Protein AF-A0A3S3H539-F1 (afdb_monomer_lite)

Foldseek 3Di:
DDDDPDDDDDDDDDQQVVLVVVCVVDVVSPPHWDFDWDDPPDPDTAGPTIHPNVVVVVHD

pLDDT: mean 94.98, std 3.97, range [74.19, 98.38]

Sequence (60 aa):
MRKPETIERLYLDFDGFFASVEQQCDRRLRGRPIGVVPFEGTDRTAVIACSREAKAYGVK

Radius of gyration: 16.64 Å; chains: 1; bounding box: 31×32×52 Å

Structure (mmCIF, N/CA/C/O backbone):
data_AF-A0A3S3H539-F1
#
_entry.id   AF-A0A3S3H539-F1
#
loop_
_atom_site.group_PDB
_atom_site.id
_atom_site.type_symbol
_atom_site.label_atom_id
_atom_site.label_alt_id
_atom_site.label_comp_id
_atom_site.label_asym_id
_atom_site.label_entity_id
_atom_site.label_seq_id
_atom_site.pdbx_PDB_ins_code
_atom_site.Cartn_x
_atom_site.Cartn_y
_atom_site.Cartn_z
_atom_site.occupancy
_atom_site.B_iso_or_equiv
_atom_site.auth_seq_id
_atom_site.auth_comp_id
_atom_site.auth_asym_id
_atom_site.auth_atom_id
_atom_site.pdbx_PDB_model_num
ATOM 1 N N . MET A 1 1 ? 9.542 17.079 -27.998 1.00 74.19 1 MET A N 1
ATOM 2 C CA . MET A 1 1 ? 9.725 15.835 -27.213 1.00 74.19 1 MET A CA 1
ATOM 3 C C . MET A 1 1 ? 10.409 14.794 -28.089 1.00 74.19 1 MET A C 1
ATOM 5 O O . MET A 1 1 ? 9.981 14.630 -29.224 1.00 74.19 1 MET A O 1
ATOM 9 N N . ARG A 1 2 ? 11.465 14.132 -27.594 1.00 90.75 2 ARG A N 1
ATOM 10 C CA . ARG A 1 2 ? 12.163 13.043 -28.306 1.00 90.75 2 ARG A CA 1
ATOM 11 C C . ARG A 1 2 ? 11.344 11.751 -28.201 1.00 90.75 2 ARG A C 1
ATOM 13 O O . ARG A 1 2 ? 10.913 11.417 -27.102 1.00 90.75 2 ARG A O 1
ATOM 20 N N . LYS A 1 3 ? 11.150 11.037 -29.313 1.00 85.81 3 LYS A N 1
ATOM 21 C CA . LYS A 1 3 ? 10.589 9.676 -29.331 1.00 85.81 3 LYS A CA 1
ATOM 22 C C . LYS A 1 3 ? 11.746 8.682 -29.480 1.00 85.81 3 LYS A C 1
ATOM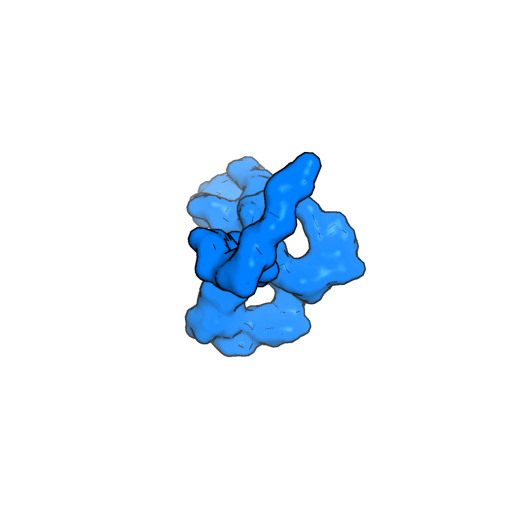 24 O O . LYS A 1 3 ? 12.463 8.795 -30.469 1.00 85.81 3 LYS A O 1
ATOM 29 N N . PRO A 1 4 ? 11.990 7.793 -28.507 1.00 90.12 4 PRO A N 1
ATOM 30 C CA . PRO A 1 4 ? 13.072 6.822 -28.612 1.00 90.12 4 PRO A CA 1
ATOM 31 C C . PRO A 1 4 ? 12.714 5.702 -29.602 1.00 90.12 4 PRO A C 1
ATOM 33 O O . PRO A 1 4 ? 11.544 5.349 -29.742 1.00 90.12 4 PRO A O 1
ATOM 36 N N . GLU A 1 5 ? 13.725 5.154 -30.280 1.00 95.81 5 GLU A N 1
ATOM 37 C CA . GLU A 1 5 ? 13.579 4.014 -31.205 1.00 95.81 5 GLU A CA 1
ATOM 38 C C . GLU A 1 5 ? 13.639 2.655 -30.488 1.00 95.81 5 GLU A C 1
ATOM 40 O O . GLU A 1 5 ? 13.248 1.633 -31.046 1.00 95.81 5 GLU A O 1
ATOM 45 N N . THR A 1 6 ? 14.095 2.638 -29.234 1.00 96.31 6 THR A N 1
ATOM 46 C CA . THR A 1 6 ? 14.177 1.447 -28.380 1.00 96.31 6 THR A CA 1
ATOM 47 C C . THR A 1 6 ? 13.591 1.724 -26.991 1.00 96.31 6 THR A C 1
ATOM 49 O O . THR A 1 6 ? 13.358 2.873 -26.609 1.00 96.31 6 THR A O 1
ATOM 52 N N . ILE A 1 7 ? 13.317 0.667 -26.217 1.00 93.69 7 ILE A N 1
ATOM 53 C CA . ILE A 1 7 ? 12.884 0.801 -24.819 1.00 93.69 7 ILE A CA 1
ATOM 54 C C . ILE A 1 7 ? 14.081 1.252 -23.979 1.00 93.69 7 ILE A C 1
ATOM 56 O O . ILE A 1 7 ? 15.081 0.548 -23.892 1.00 93.69 7 ILE A O 1
ATOM 60 N N . GLU A 1 8 ? 13.960 2.402 -23.321 1.00 95.00 8 GLU A N 1
ATOM 61 C CA . GLU A 1 8 ? 15.038 2.964 -22.494 1.00 95.00 8 GLU A CA 1
ATOM 62 C C . GLU A 1 8 ? 14.731 2.934 -20.991 1.00 95.00 8 GLU A C 1
ATOM 64 O O . GLU A 1 8 ? 15.645 3.025 -20.172 1.00 95.00 8 GLU A O 1
ATOM 69 N N . ARG A 1 9 ? 13.448 2.880 -20.604 1.00 92.94 9 ARG A N 1
ATOM 70 C CA . ARG A 1 9 ? 12.999 2.978 -19.206 1.00 92.94 9 ARG A CA 1
ATOM 71 C C . ARG A 1 9 ? 11.722 2.178 -18.982 1.00 92.94 9 ARG A C 1
ATOM 73 O O . ARG A 1 9 ? 10.849 2.153 -19.846 1.00 92.94 9 ARG A O 1
ATOM 80 N N . LEU A 1 10 ? 11.605 1.603 -17.789 1.00 93.75 10 LEU A N 1
ATOM 81 C CA . LEU A 1 10 ? 10.404 0.945 -17.285 1.00 93.75 10 LEU A CA 1
ATOM 82 C C . LEU A 1 10 ? 10.014 1.595 -15.955 1.00 93.75 10 LEU A C 1
ATOM 84 O O . LEU A 1 10 ? 10.863 1.778 -15.086 1.00 93.75 10 LEU A O 1
ATOM 88 N N . TYR A 1 11 ? 8.735 1.926 -15.806 1.00 94.69 11 TYR A N 1
ATOM 89 C CA . TYR A 1 11 ? 8.135 2.305 -14.532 1.00 94.69 11 TYR A CA 1
ATOM 90 C C . TYR A 1 11 ? 7.149 1.215 -14.125 1.00 94.69 11 TYR A C 1
ATOM 92 O O . TYR A 1 11 ? 6.350 0.772 -14.952 1.00 94.69 11 TYR A O 1
ATOM 100 N N . LEU A 1 12 ? 7.228 0.780 -12.872 1.00 96.06 12 LEU A N 1
ATOM 101 C CA . LEU A 1 12 ? 6.380 -0.265 -12.321 1.00 96.06 12 LEU A CA 1
ATOM 102 C C . LEU A 1 12 ? 5.927 0.161 -10.928 1.00 96.06 12 LEU A C 1
ATOM 104 O O . LEU A 1 12 ? 6.751 0.544 -10.101 1.00 96.06 12 LEU A O 1
ATOM 108 N N . ASP A 1 13 ? 4.622 0.080 -10.698 1.00 95.81 13 ASP A N 1
ATOM 109 C CA . ASP A 1 13 ? 3.966 0.393 -9.433 1.00 95.81 13 ASP A CA 1
ATOM 110 C C . ASP A 1 13 ? 3.004 -0.744 -9.075 1.00 95.81 13 ASP A C 1
ATOM 112 O O . ASP A 1 13 ? 2.386 -1.343 -9.961 1.00 95.81 13 ASP A O 1
ATOM 116 N N . PHE A 1 14 ? 2.917 -1.079 -7.789 1.00 94.19 14 PHE A N 1
ATOM 117 C CA . PHE A 1 14 ? 2.101 -2.192 -7.311 1.00 94.19 14 PHE A CA 1
ATOM 118 C C . PHE A 1 14 ? 0.783 -1.699 -6.712 1.00 94.19 14 PHE A C 1
ATOM 120 O O . PHE A 1 14 ? 0.762 -0.929 -5.749 1.00 94.19 14 PHE A O 1
ATOM 127 N N . ASP A 1 15 ? -0.325 -2.252 -7.206 1.00 90.31 15 ASP A N 1
ATOM 128 C CA . ASP A 1 15 ? -1.668 -1.972 -6.703 1.00 90.31 15 ASP A CA 1
ATOM 129 C C . ASP A 1 15 ? -1.816 -2.362 -5.224 1.00 90.31 15 ASP A C 1
ATOM 131 O O . ASP A 1 15 ? -1.959 -3.535 -4.882 1.00 90.31 15 ASP A O 1
ATOM 135 N N . GLY A 1 16 ? -1.843 -1.366 -4.332 1.00 93.12 16 GLY A N 1
ATOM 136 C CA . GLY A 1 16 ? -2.089 -1.603 -2.906 1.00 93.12 16 GLY A CA 1
ATOM 137 C C . GLY A 1 16 ? -1.036 -2.514 -2.271 1.00 93.12 16 GLY A C 1
ATOM 138 O O . GLY A 1 16 ? -1.395 -3.436 -1.541 1.00 93.12 16 GLY A O 1
ATOM 139 N N . PHE A 1 17 ? 0.247 -2.258 -2.559 1.00 96.44 17 PHE A N 1
ATOM 140 C CA . PHE A 1 17 ? 1.389 -3.123 -2.235 1.00 96.44 17 PHE A CA 1
ATOM 141 C C . PHE A 1 17 ? 1.296 -3.840 -0.877 1.00 96.44 17 PHE A C 1
ATOM 143 O O . PHE A 1 17 ? 1.217 -5.067 -0.856 1.00 96.44 17 PHE A O 1
ATOM 150 N N . PHE A 1 18 ? 1.221 -3.118 0.247 1.00 97.44 18 PHE A N 1
ATOM 151 C CA . PHE A 1 18 ? 1.169 -3.766 1.566 1.00 97.44 18 PHE A CA 1
ATOM 152 C C . PHE A 1 18 ? -0.077 -4.642 1.754 1.00 97.44 18 PHE A C 1
ATOM 154 O O . PHE A 1 18 ? 0.031 -5.746 2.272 1.00 97.44 18 PHE A O 1
ATOM 161 N N . ALA A 1 19 ? -1.244 -4.218 1.260 1.00 97.62 19 ALA A N 1
ATOM 162 C CA . ALA A 1 19 ? -2.448 -5.046 1.321 1.00 97.62 19 ALA A CA 1
ATOM 163 C C . ALA A 1 19 ? -2.299 -6.331 0.484 1.00 97.62 19 ALA A C 1
ATOM 165 O O . ALA A 1 19 ? -2.733 -7.399 0.913 1.00 97.62 19 ALA A O 1
ATOM 166 N N . SER A 1 20 ? -1.641 -6.256 -0.677 1.00 97.31 20 SER A N 1
ATOM 167 C CA . SER A 1 20 ? -1.368 -7.437 -1.507 1.00 97.31 20 SER A CA 1
ATOM 168 C C . SER A 1 20 ? -0.399 -8.420 -0.834 1.00 97.31 20 SER A C 1
ATOM 170 O O . SER A 1 20 ? -0.591 -9.633 -0.933 1.00 97.31 20 SER A O 1
ATOM 172 N N . VAL A 1 21 ? 0.593 -7.910 -0.092 1.00 97.88 21 VAL A N 1
ATOM 173 C CA . VAL A 1 21 ? 1.519 -8.727 0.707 1.00 97.88 21 VAL A CA 1
ATOM 174 C C . VAL A 1 21 ? 0.758 -9.451 1.816 1.00 97.88 21 VAL A C 1
ATOM 176 O O . VAL A 1 21 ? 0.874 -10.670 1.919 1.00 97.88 21 VAL A O 1
ATOM 179 N N . GLU A 1 22 ? -0.098 -8.753 2.566 1.00 97.88 22 GLU A N 1
ATOM 180 C CA . GLU A 1 22 ? -0.926 -9.371 3.613 1.00 97.88 22 GLU A CA 1
ATOM 181 C C . GLU A 1 22 ? -1.858 -10.459 3.055 1.00 97.88 22 GLU A C 1
ATOM 183 O O . GLU A 1 22 ? -1.947 -11.555 3.604 1.00 97.88 22 GLU A O 1
ATOM 188 N N . GLN A 1 23 ? -2.498 -10.218 1.907 1.00 97.69 23 GLN A N 1
ATOM 189 C CA . GLN A 1 23 ? -3.326 -11.222 1.224 1.00 97.69 23 GLN A CA 1
ATOM 190 C C . GLN A 1 23 ? -2.519 -12.422 0.708 1.00 97.69 23 GLN A C 1
ATOM 192 O O . GLN A 1 23 ? -3.039 -13.544 0.613 1.00 97.69 23 GLN A O 1
ATOM 197 N N . GLN A 1 24 ? -1.257 -12.211 0.336 1.00 97.44 24 GLN A N 1
ATOM 198 C CA . GLN A 1 24 ? -0.368 -13.295 -0.055 1.00 97.44 24 GLN A CA 1
ATOM 199 C C . GLN A 1 24 ? 0.025 -14.142 1.162 1.00 97.44 24 GLN A C 1
ATOM 201 O O . GLN A 1 24 ? -0.051 -15.371 1.061 1.00 97.44 24 GLN A O 1
ATOM 206 N N . CYS A 1 25 ? 0.376 -13.496 2.277 1.00 98.19 25 CYS A N 1
ATOM 207 C CA . CYS A 1 25 ? 0.762 -14.115 3.546 1.00 98.19 25 CYS A CA 1
ATOM 208 C C . CYS A 1 25 ? -0.398 -14.873 4.211 1.00 98.19 25 CYS A C 1
ATOM 210 O O . CYS A 1 25 ? -0.213 -16.010 4.647 1.00 98.19 25 CYS A O 1
ATOM 212 N N . ASP A 1 26 ? -1.602 -14.297 4.228 1.00 98.31 26 ASP A N 1
ATOM 213 C CA . ASP A 1 26 ? -2.810 -14.917 4.773 1.00 98.31 26 ASP A CA 1
ATOM 214 C C . ASP A 1 26 ? -3.908 -15.032 3.708 1.00 98.31 26 ASP A C 1
ATOM 216 O O . ASP A 1 26 ? -4.605 -14.078 3.345 1.00 98.31 26 ASP A O 1
ATOM 220 N N . ARG A 1 27 ? -4.126 -16.268 3.245 1.00 97.62 27 ARG A N 1
ATOM 221 C CA . ARG A 1 27 ? -5.127 -16.581 2.215 1.00 97.62 27 ARG A CA 1
ATOM 222 C C . ARG A 1 27 ? -6.553 -16.194 2.611 1.00 97.62 27 ARG A C 1
ATOM 224 O O . ARG A 1 27 ? -7.366 -15.978 1.716 1.00 97.62 27 ARG A O 1
ATOM 231 N N . ARG A 1 28 ? -6.865 -16.083 3.907 1.00 98.38 28 ARG A N 1
ATOM 232 C CA . ARG A 1 28 ? -8.202 -15.698 4.398 1.00 98.38 28 ARG A CA 1
ATOM 233 C C . ARG A 1 28 ? -8.536 -14.233 4.115 1.00 98.38 28 ARG A C 1
ATOM 235 O O . ARG A 1 28 ? -9.702 -13.856 4.212 1.00 98.38 28 ARG A O 1
ATOM 242 N N . LEU A 1 29 ? -7.535 -13.409 3.797 1.00 98.12 29 LEU A N 1
ATOM 243 C CA . LEU A 1 29 ? -7.706 -11.990 3.478 1.00 98.12 29 LEU A CA 1
ATOM 244 C C . LEU A 1 29 ? -7.969 -11.739 1.983 1.00 98.12 29 LEU A C 1
ATOM 246 O O . LEU A 1 29 ? -8.364 -10.635 1.603 1.00 98.12 29 LEU A O 1
ATOM 250 N N . ARG A 1 30 ? -7.767 -12.740 1.117 1.00 97.62 30 ARG A N 1
ATOM 251 C CA . ARG A 1 30 ? -7.967 -12.611 -0.337 1.00 97.62 30 ARG A CA 1
ATOM 252 C C . ARG A 1 30 ? -9.440 -12.390 -0.672 1.00 97.62 30 ARG A C 1
ATOM 254 O O . ARG A 1 30 ? -10.308 -13.043 -0.098 1.00 97.62 30 ARG A O 1
ATOM 261 N N . GLY A 1 31 ? -9.714 -11.482 -1.609 1.00 96.50 31 GLY A N 1
ATOM 262 C CA . GLY A 1 31 ? -11.082 -11.137 -2.012 1.00 96.50 31 GLY A CA 1
ATOM 263 C C . GLY A 1 31 ? -11.869 -10.359 -0.954 1.00 96.50 31 GLY A C 1
ATOM 264 O O . GLY A 1 31 ? -13.077 -10.182 -1.102 1.00 96.50 31 GLY A O 1
ATOM 265 N N . ARG A 1 32 ? -11.219 -9.916 0.133 1.00 97.88 32 ARG A N 1
ATOM 266 C CA . ARG A 1 32 ? -11.852 -9.153 1.214 1.00 97.88 32 ARG A CA 1
ATOM 267 C C . ARG A 1 32 ? -11.377 -7.701 1.212 1.00 97.88 32 ARG A C 1
ATOM 269 O O . ARG A 1 32 ? -10.195 -7.460 0.966 1.00 97.88 32 ARG A O 1
ATOM 276 N N . PRO A 1 33 ? -12.253 -6.743 1.564 1.00 97.88 33 PRO A N 1
ATOM 277 C CA . PRO A 1 33 ? -11.847 -5.361 1.764 1.00 97.88 33 PRO A CA 1
ATOM 278 C C . PRO A 1 33 ? -10.998 -5.249 3.036 1.00 97.88 33 PRO A C 1
ATOM 280 O O . PRO A 1 33 ? -11.518 -5.281 4.149 1.00 97.88 33 PRO A O 1
A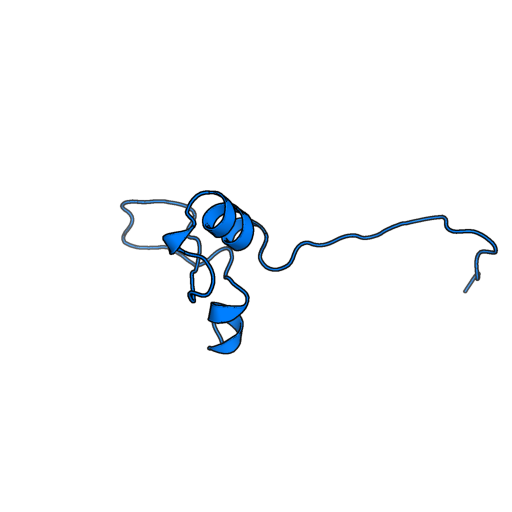TOM 283 N N . ILE A 1 34 ? -9.683 -5.135 2.858 1.00 97.94 34 ILE A N 1
ATOM 284 C CA . ILE A 1 34 ? -8.709 -4.927 3.938 1.00 97.94 34 ILE A CA 1
ATOM 285 C C . ILE A 1 34 ? -7.987 -3.579 3.817 1.00 97.94 34 ILE A C 1
ATOM 287 O O . ILE A 1 34 ? -7.784 -3.067 2.706 1.00 97.94 34 ILE A O 1
ATOM 291 N N . GLY A 1 35 ? -7.568 -3.051 4.968 1.00 97.06 35 GLY A N 1
ATOM 292 C CA . GLY A 1 35 ? -6.659 -1.916 5.119 1.00 97.06 35 GLY A CA 1
ATOM 293 C C . GLY A 1 35 ? -5.516 -2.271 6.073 1.00 97.06 35 GLY A C 1
ATOM 294 O O . GLY A 1 35 ? -5.698 -3.082 6.978 1.00 97.06 35 GLY A O 1
ATOM 295 N N . VAL A 1 36 ? -4.348 -1.677 5.850 1.00 97.06 36 VAL A N 1
ATOM 296 C CA . VAL A 1 36 ? -3.124 -1.877 6.636 1.00 97.06 36 VAL A CA 1
ATOM 297 C C . VAL A 1 36 ? -2.882 -0.640 7.494 1.00 97.06 36 VAL A C 1
ATOM 299 O O . VAL A 1 36 ? -2.967 0.479 6.987 1.00 97.06 36 VAL A O 1
ATOM 302 N N . VAL A 1 37 ? -2.558 -0.843 8.770 1.00 96.56 37 VAL A N 1
ATOM 303 C CA . VAL A 1 37 ? -2.148 0.206 9.716 1.00 96.56 37 VAL A CA 1
ATOM 304 C C . VAL A 1 37 ? -0.704 -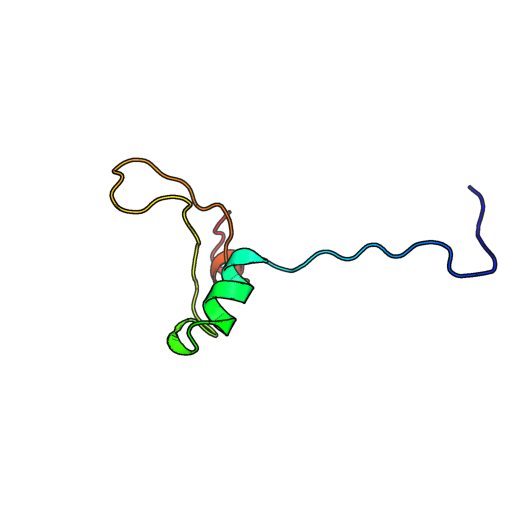0.045 10.172 1.00 96.56 37 VAL A C 1
ATOM 306 O O . VAL A 1 37 ? -0.281 -1.198 10.196 1.0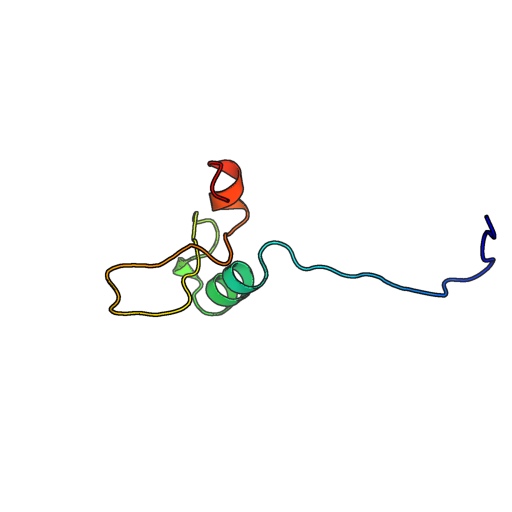0 96.56 37 VAL A O 1
ATOM 309 N N . PRO A 1 38 ? 0.071 0.997 10.524 1.00 94.62 38 PRO A N 1
ATOM 310 C CA . PRO A 1 38 ? 1.499 0.850 10.821 1.00 94.62 38 PRO A CA 1
ATOM 311 C C . PRO A 1 38 ? 1.806 0.254 12.200 1.00 94.62 38 PRO A C 1
ATOM 313 O O . PRO A 1 38 ? 2.867 -0.338 12.378 1.00 94.62 38 PRO A O 1
ATOM 316 N N . PHE A 1 39 ? 0.915 0.435 13.180 1.00 94.06 39 PHE A N 1
ATOM 317 C CA . PHE A 1 39 ? 1.158 0.056 14.571 1.00 94.06 39 PHE A CA 1
ATOM 318 C C . PHE A 1 39 ? -0.063 -0.627 15.178 1.00 94.06 39 PHE A C 1
ATOM 320 O O . PHE A 1 39 ? -1.196 -0.174 14.996 1.00 94.06 39 PHE A O 1
ATOM 327 N N . GLU A 1 40 ? 0.186 -1.688 15.939 1.00 91.56 40 GLU A N 1
ATOM 328 C CA . GLU A 1 40 ? -0.808 -2.331 16.794 1.00 91.56 40 GLU A CA 1
ATOM 329 C C . GLU A 1 40 ? -0.880 -1.637 18.166 1.00 91.56 40 GLU A C 1
ATOM 331 O O . GLU A 1 40 ? 0.069 -0.986 18.601 1.00 91.56 40 GLU A O 1
ATOM 336 N N . GLY A 1 41 ? -2.011 -1.780 18.866 1.00 91.06 41 GLY A N 1
ATOM 337 C CA . GLY A 1 41 ? -2.147 -1.338 20.262 1.00 91.06 41 GLY A CA 1
ATOM 338 C C . GLY A 1 41 ? -2.241 0.178 20.484 1.00 91.06 41 GLY A C 1
ATOM 339 O O . GLY A 1 41 ? -2.042 0.635 21.606 1.00 91.06 41 GLY A O 1
ATOM 340 N N . THR A 1 42 ? -2.547 0.960 19.446 1.00 93.31 42 THR A N 1
ATOM 341 C CA . THR A 1 42 ? -2.753 2.414 19.542 1.00 93.31 42 THR A CA 1
ATOM 342 C C . THR A 1 42 ? -4.226 2.800 19.379 1.00 93.31 42 THR A C 1
ATOM 344 O O . THR A 1 42 ? -4.978 2.154 18.651 1.00 93.31 42 THR A O 1
ATOM 347 N N . ASP A 1 43 ? -4.629 3.881 20.044 1.00 91.75 43 ASP A N 1
ATOM 348 C CA . ASP A 1 43 ? -5.934 4.534 19.912 1.00 91.75 43 ASP A CA 1
ATOM 349 C C . ASP A 1 43 ? -5.997 5.520 18.727 1.00 91.75 43 ASP A C 1
ATOM 351 O O . ASP A 1 43 ? -7.077 6.003 18.381 1.00 91.75 43 ASP A O 1
ATOM 355 N N . ARG A 1 44 ? -4.856 5.828 18.091 1.00 94.00 44 ARG A N 1
ATOM 356 C CA . ARG A 1 44 ? -4.751 6.792 16.985 1.00 94.00 44 ARG A CA 1
ATOM 357 C C . ARG A 1 44 ? -3.892 6.242 15.857 1.00 94.00 44 ARG A C 1
ATOM 359 O O . ARG A 1 44 ? -2.686 6.068 15.997 1.00 94.00 44 ARG A O 1
ATOM 366 N N . THR A 1 45 ? -4.508 6.023 14.701 1.00 95.12 45 THR A N 1
ATOM 367 C CA . THR A 1 45 ? -3.829 5.478 13.521 1.00 95.12 45 THR A CA 1
ATOM 368 C C . THR A 1 45 ? -4.516 5.912 12.226 1.00 95.12 45 THR A C 1
ATOM 370 O O . THR A 1 45 ? -5.568 6.553 12.256 1.00 95.12 45 THR A O 1
ATOM 373 N N . ALA A 1 46 ? -3.917 5.566 11.090 1.00 95.12 46 ALA A N 1
ATOM 374 C CA . ALA A 1 46 ? -4.478 5.765 9.761 1.00 95.12 46 ALA A CA 1
ATOM 375 C C . ALA A 1 46 ? -4.171 4.557 8.869 1.00 95.12 46 ALA A C 1
ATOM 377 O O . ALA A 1 46 ? -3.175 3.856 9.064 1.00 95.12 46 ALA A O 1
ATOM 378 N N . VAL A 1 47 ? -5.030 4.329 7.876 1.00 95.75 47 VAL A N 1
ATOM 379 C CA . VAL A 1 47 ? -4.781 3.323 6.841 1.00 95.75 47 VAL A CA 1
ATOM 380 C C . VAL A 1 47 ? -3.650 3.826 5.942 1.00 95.75 47 VAL A C 1
ATOM 382 O O . VAL A 1 47 ? -3.744 4.912 5.383 1.00 95.75 47 VAL A O 1
ATOM 385 N N . ILE A 1 48 ? -2.581 3.040 5.811 1.00 96.00 48 ILE A N 1
ATOM 386 C CA . ILE A 1 48 ? -1.409 3.374 4.977 1.00 96.00 48 ILE A CA 1
ATOM 387 C C . ILE A 1 48 ? -1.407 2.637 3.633 1.00 96.00 48 ILE A C 1
ATOM 389 O O . ILE A 1 48 ? -0.697 3.019 2.707 1.00 96.00 48 ILE A O 1
ATOM 393 N N . ALA A 1 49 ? -2.206 1.577 3.514 1.00 97.12 49 ALA A N 1
ATOM 394 C CA . ALA A 1 49 ? -2.483 0.888 2.261 1.00 97.12 49 ALA A CA 1
ATOM 395 C C . ALA A 1 49 ? -3.821 0.163 2.351 1.00 97.12 49 ALA A C 1
ATOM 397 O O . ALA A 1 49 ? -4.210 -0.318 3.413 1.00 97.12 49 ALA A O 1
ATOM 398 N N . CYS A 1 50 ? -4.508 0.026 1.225 1.00 97.44 50 CYS A N 1
ATOM 399 C CA . CYS A 1 50 ? -5.780 -0.675 1.157 1.00 97.44 50 CYS A CA 1
ATOM 400 C C . CYS A 1 50 ? -5.859 -1.557 -0.092 1.00 97.44 50 CYS A C 1
ATOM 402 O O . CYS A 1 50 ? -5.274 -1.262 -1.140 1.00 97.44 50 CYS A O 1
ATOM 404 N N . SER A 1 51 ? -6.573 -2.669 0.056 1.00 97.56 51 SER A N 1
ATOM 405 C CA . SER A 1 51 ? -6.857 -3.626 -1.020 1.00 97.56 51 SER A CA 1
ATOM 406 C C . SER A 1 51 ? -7.710 -3.009 -2.131 1.00 97.56 51 SER A C 1
ATOM 408 O O . SER A 1 51 ? -8.427 -2.027 -1.909 1.00 97.56 51 SER A O 1
ATOM 410 N N . ARG A 1 52 ? -7.685 -3.605 -3.332 1.00 95.50 52 ARG A N 1
ATOM 411 C CA . ARG A 1 52 ? -8.570 -3.190 -4.438 1.00 95.50 52 ARG A CA 1
ATOM 412 C C . ARG A 1 52 ? -10.043 -3.262 -4.040 1.00 95.50 52 ARG A C 1
ATOM 414 O O . ARG A 1 52 ? -10.814 -2.378 -4.401 1.00 95.50 52 ARG A O 1
ATOM 421 N N . GLU A 1 53 ? -10.412 -4.276 -3.270 1.00 97.31 53 GLU A N 1
ATOM 422 C CA . GLU A 1 53 ? -11.752 -4.464 -2.729 1.00 97.31 53 GLU A CA 1
ATOM 423 C C . GLU A 1 53 ? -12.136 -3.303 -1.804 1.00 97.31 53 GLU A C 1
ATOM 425 O O . GLU A 1 53 ? -13.208 -2.732 -1.965 1.00 97.31 53 GLU A O 1
ATOM 430 N N . ALA A 1 54 ? -11.250 -2.878 -0.895 1.00 97.69 54 ALA A N 1
ATOM 431 C CA . ALA A 1 54 ? -11.502 -1.725 -0.026 1.00 97.69 54 ALA A CA 1
ATOM 432 C C . ALA A 1 54 ? -11.608 -0.404 -0.811 1.00 97.69 54 ALA A C 1
ATOM 434 O O . ALA A 1 54 ? -12.477 0.419 -0.514 1.00 97.69 54 ALA A O 1
ATOM 435 N N . LYS A 1 55 ? -10.787 -0.216 -1.854 1.00 95.81 55 LYS A N 1
ATOM 436 C CA . LYS A 1 55 ? -10.881 0.952 -2.750 1.00 95.81 55 LYS A CA 1
ATOM 437 C C . LYS A 1 55 ? -12.233 1.030 -3.461 1.00 95.81 55 LYS A C 1
ATOM 439 O O . LYS A 1 55 ? -12.755 2.128 -3.630 1.00 95.81 55 LYS A O 1
ATOM 444 N N . ALA A 1 56 ? -12.827 -0.108 -3.833 1.00 96.06 56 ALA A N 1
ATOM 445 C CA . ALA A 1 56 ? -14.163 -0.145 -4.439 1.00 96.06 56 ALA A CA 1
ATOM 446 C C . ALA A 1 56 ? -15.263 0.376 -3.492 1.00 96.0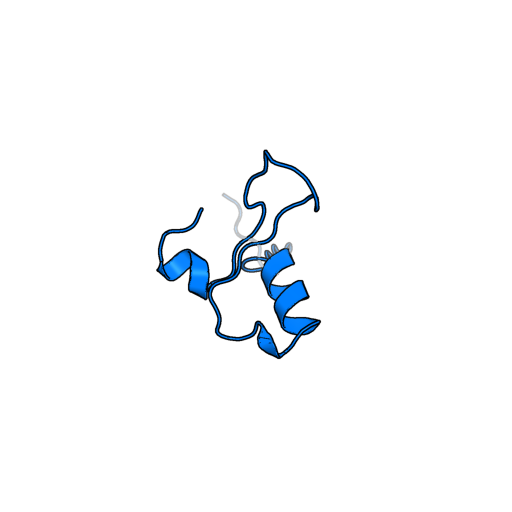6 56 ALA A C 1
ATOM 448 O O . ALA A 1 56 ? -16.276 0.889 -3.961 1.00 96.06 56 ALA A O 1
ATOM 449 N N . TYR A 1 57 ? -15.036 0.317 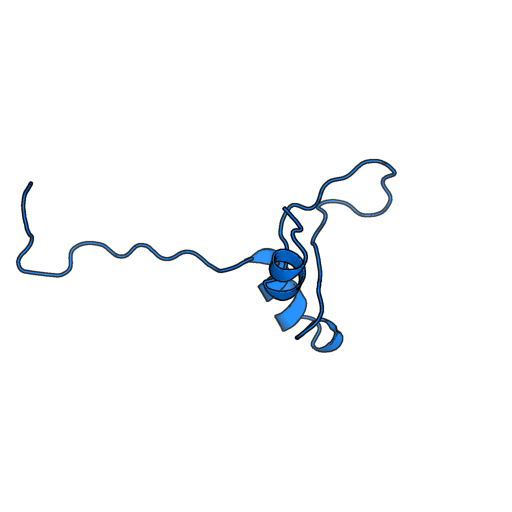-2.176 1.00 96.62 57 TYR A N 1
ATOM 450 C CA . TYR A 1 57 ? -15.899 0.920 -1.154 1.00 96.62 57 TYR A CA 1
ATOM 451 C C . TYR A 1 57 ? -15.545 2.380 -0.819 1.00 96.62 57 TYR A C 1
ATOM 453 O O . TYR A 1 57 ? -16.170 2.975 0.054 1.00 96.62 57 TYR A O 1
ATOM 461 N N . GLY A 1 58 ? -14.561 2.981 -1.497 1.00 95.69 58 GLY A N 1
ATOM 462 C CA . GLY A 1 58 ? -14.183 4.385 -1.315 1.00 95.69 58 GLY A CA 1
ATOM 463 C C . GLY A 1 58 ? -13.153 4.658 -0.213 1.00 95.69 58 GLY A C 1
ATOM 464 O O . GLY A 1 58 ? -12.916 5.825 0.095 1.00 95.69 58 GLY A O 1
ATOM 465 N N . VAL A 1 59 ? -12.523 3.624 0.358 1.00 94.38 59 VAL A N 1
ATOM 466 C CA . VAL A 1 59 ? -11.433 3.775 1.341 1.00 94.38 59 VAL A CA 1
ATOM 467 C C . VAL A 1 59 ? -10.206 4.417 0.678 1.00 94.38 59 VAL A C 1
ATOM 469 O O . VAL A 1 59 ? -9.823 4.016 -0.426 1.00 94.38 59 VAL A O 1
ATOM 472 N N . LYS A 1 60 ? -9.592 5.400 1.348 1.00 83.88 60 LYS A N 1
ATOM 473 C CA . LYS A 1 60 ? -8.410 6.147 0.891 1.00 83.88 60 LYS A CA 1
ATOM 474 C C . LYS A 1 60 ? -7.424 6.346 2.028 1.00 83.88 60 LYS A C 1
ATOM 476 O O . LYS A 1 60 ? -7.904 6.554 3.163 1.00 83.88 60 LYS A O 1
#

Secondary structure (DSSP, 8-state):
-PPPSS--------TTHHHHHHHHH-GGGTTS--EE-S-SS-SS---SEE-HHHHHTT--